Protein AF-A0A957MX38-F1 (afdb_monomer_lite)

Sequence (61 aa):
HYVVIDYWATWTSGTPRAGDDAADVRWVALDELPAYALLPDSYAVVQRAYELWRQSAQGAA

Foldseek 3Di:
DDDDDDDDDDDDDDDDDDDPPGPDDDDDDLVCVVVVVDDPVVNVVVVVNVVVVVVVVVVVD

Structure (mmCIF, N/CA/C/O backbone):
data_AF-A0A957MX38-F1
#
_entry.id   AF-A0A957MX38-F1
#
loop_
_atom_site.group_PDB
_atom_site.id
_atom_site.type_symbol
_atom_site.label_atom_id
_atom_site.label_alt_id
_atom_site.label_comp_id
_atom_site.label_asym_id
_atom_site.label_entity_id
_atom_site.label_seq_id
_atom_site.pdbx_PDB_ins_code
_atom_site.Cartn_x
_atom_site.Cartn_y
_atom_site.Cart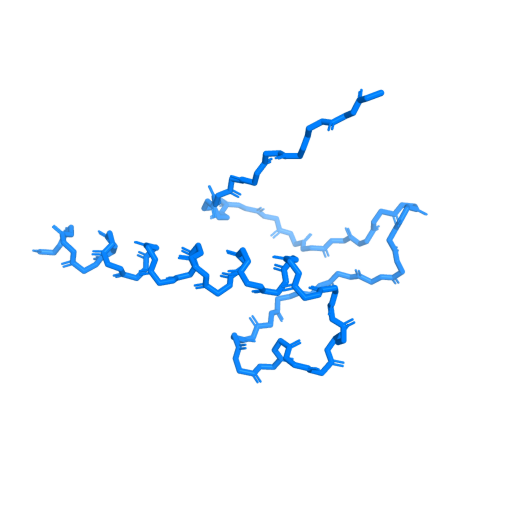n_z
_atom_site.occupancy
_atom_site.B_iso_or_equiv
_atom_site.auth_seq_id
_atom_site.auth_comp_id
_atom_site.auth_asym_id
_atom_site.auth_atom_id
_atom_site.pdbx_PDB_model_num
ATOM 1 N N . HIS A 1 1 ? 19.372 11.728 2.632 1.00 85.50 1 HIS A N 1
ATOM 2 C CA . HIS A 1 1 ? 18.900 10.674 3.552 1.00 85.50 1 HIS A CA 1
ATOM 3 C C . HIS A 1 1 ? 17.393 10.823 3.668 1.00 85.50 1 HIS A C 1
ATOM 5 O O . HIS A 1 1 ? 16.952 11.952 3.844 1.00 85.50 1 HIS A O 1
ATOM 11 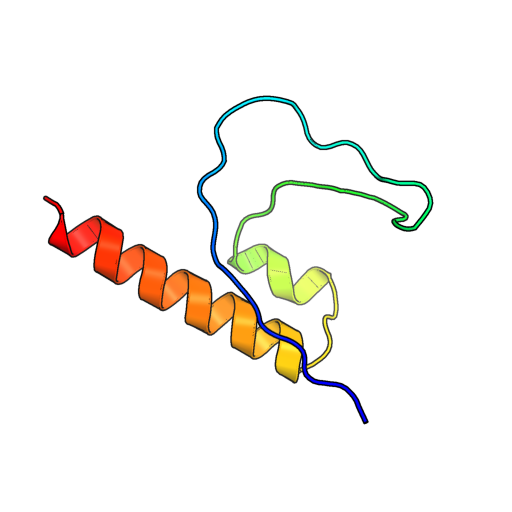N N . TYR A 1 2 ? 16.626 9.748 3.487 1.00 89.75 2 TYR A N 1
ATOM 12 C CA . TYR A 1 2 ? 15.166 9.757 3.603 1.00 89.75 2 TYR A CA 1
ATOM 13 C C . TYR A 1 2 ? 14.701 8.545 4.414 1.00 89.75 2 TYR A C 1
ATOM 15 O O . TYR A 1 2 ? 15.405 7.537 4.473 1.00 89.75 2 TYR A O 1
ATOM 23 N N . VAL A 1 3 ? 13.528 8.669 5.031 1.00 93.50 3 VAL A N 1
ATOM 24 C CA . VAL A 1 3 ? 12.829 7.598 5.748 1.00 93.50 3 VAL A CA 1
ATOM 25 C C . VAL A 1 3 ? 11.426 7.509 5.162 1.00 93.50 3 VAL A C 1
ATOM 27 O O . VAL A 1 3 ? 10.794 8.541 4.939 1.00 93.50 3 VAL A O 1
ATOM 30 N N . VAL A 1 4 ? 10.960 6.290 4.908 1.00 91.94 4 VAL A N 1
ATOM 31 C CA . VAL A 1 4 ? 9.580 6.008 4.499 1.00 91.94 4 VAL A CA 1
ATOM 32 C C . VAL A 1 4 ? 8.841 5.455 5.714 1.00 91.94 4 VAL A C 1
ATOM 34 O O . VAL A 1 4 ? 9.388 4.621 6.435 1.00 91.94 4 VAL A O 1
ATOM 37 N N . ILE A 1 5 ? 7.635 5.961 5.968 1.00 93.75 5 ILE A N 1
ATOM 38 C CA . ILE A 1 5 ? 6.750 5.481 7.032 1.00 93.75 5 ILE A CA 1
ATOM 39 C C . ILE A 1 5 ? 5.420 5.107 6.387 1.00 93.75 5 ILE A C 1
ATOM 41 O O . ILE A 1 5 ? 4.765 5.959 5.787 1.00 93.75 5 ILE A O 1
ATOM 45 N N . ASP A 1 6 ? 5.021 3.851 6.546 1.00 93.75 6 ASP A N 1
ATOM 46 C CA . ASP A 1 6 ? 3.763 3.324 6.032 1.00 93.75 6 ASP A CA 1
ATOM 47 C C . ASP A 1 6 ? 2.670 3.351 7.106 1.00 93.75 6 ASP A C 1
ATOM 49 O O . ASP A 1 6 ? 2.891 2.991 8.265 1.00 93.75 6 ASP A O 1
ATOM 53 N N . TYR A 1 7 ? 1.464 3.749 6.702 1.00 92.50 7 TYR A N 1
ATOM 54 C CA . TYR A 1 7 ? 0.274 3.770 7.548 1.00 92.50 7 TYR A CA 1
ATOM 55 C C . TYR A 1 7 ? -0.817 2.926 6.895 1.00 92.50 7 TYR A C 1
ATOM 57 O O . TYR A 1 7 ? -1.113 3.106 5.714 1.00 92.50 7 TYR A O 1
ATOM 65 N N . TRP A 1 8 ? -1.471 2.046 7.658 1.00 93.56 8 TRP A N 1
ATOM 66 C CA . TRP A 1 8 ? -2.756 1.510 7.213 1.00 93.56 8 TRP A CA 1
ATOM 67 C C . TRP A 1 8 ? -3.849 2.553 7.456 1.00 93.56 8 TRP A C 1
ATOM 69 O O . TRP A 1 8 ? -3.833 3.275 8.456 1.00 93.56 8 TRP A O 1
ATOM 79 N N . ALA A 1 9 ? -4.828 2.612 6.561 1.00 91.94 9 ALA A N 1
ATOM 80 C CA . ALA A 1 9 ? -5.948 3.535 6.657 1.00 91.94 9 ALA A CA 1
ATOM 81 C C . ALA A 1 9 ? -7.267 2.816 6.371 1.00 91.94 9 ALA A C 1
ATOM 83 O O . ALA A 1 9 ? -7.306 1.816 5.655 1.00 91.94 9 ALA A O 1
ATOM 84 N N . THR A 1 10 ? -8.354 3.361 6.910 1.00 91.81 10 THR A N 1
ATOM 85 C CA . THR A 1 10 ? -9.712 2.913 6.599 1.00 91.81 10 THR A CA 1
ATOM 86 C C . THR A 1 10 ? -10.289 3.821 5.524 1.00 91.81 10 THR A C 1
ATOM 88 O O . THR A 1 10 ? -10.355 5.037 5.709 1.00 91.81 10 THR A O 1
ATOM 91 N N . TRP A 1 11 ? -10.717 3.244 4.401 1.00 94.31 11 TRP A N 1
ATOM 92 C CA . TRP A 1 11 ? -11.443 3.990 3.375 1.00 94.31 11 TRP A CA 1
ATOM 93 C C . TRP A 1 11 ? -12.778 4.504 3.933 1.00 94.31 11 TRP A C 1
ATOM 95 O O . TRP A 1 11 ? -13.513 3.753 4.572 1.00 94.31 11 TRP A O 1
ATOM 105 N N . THR A 1 12 ? -13.092 5.781 3.695 1.00 96.75 12 THR A N 1
ATOM 106 C CA . THR A 1 12 ? -14.304 6.432 4.224 1.00 96.75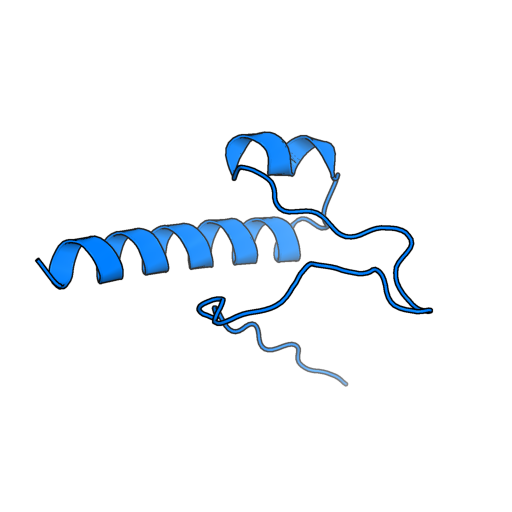 12 THR A CA 1
ATOM 107 C C . THR A 1 12 ? -15.321 6.783 3.140 1.00 96.75 12 THR A C 1
ATOM 109 O O . THR A 1 12 ? -16.520 6.649 3.369 1.00 96.75 12 THR A O 1
ATOM 112 N N . SER A 1 13 ? -14.875 7.264 1.974 1.00 97.25 13 SER A N 1
ATOM 113 C CA . SER A 1 13 ? -15.744 7.664 0.859 1.00 97.25 13 SER A CA 1
ATOM 114 C C . SER A 1 13 ? -14.956 7.887 -0.443 1.00 97.25 13 SER A C 1
ATOM 116 O O . SER A 1 13 ? -13.729 7.975 -0.434 1.00 97.25 13 SER A O 1
ATOM 118 N N . GLY A 1 14 ? -15.669 8.008 -1.571 1.00 96.62 14 GLY A N 1
ATOM 119 C CA . GLY A 1 14 ? -15.099 8.334 -2.886 1.00 96.62 14 GLY A CA 1
ATOM 120 C C . GLY A 1 14 ? -14.659 7.124 -3.719 1.00 96.62 14 GLY A C 1
ATOM 121 O O . GLY A 1 14 ? -14.630 5.992 -3.251 1.00 96.62 14 GLY A O 1
ATOM 122 N N . THR A 1 15 ? -14.321 7.360 -4.986 1.00 96.75 15 THR A N 1
ATOM 123 C CA . THR A 1 15 ? -13.865 6.320 -5.926 1.00 96.75 15 THR A CA 1
ATOM 124 C C . THR A 1 15 ? -12.390 6.527 -6.270 1.00 96.75 15 THR A C 1
ATOM 126 O O . THR A 1 15 ? -12.035 7.677 -6.546 1.00 96.75 15 THR A O 1
ATOM 129 N N . PRO A 1 16 ? -11.553 5.473 -6.328 1.00 96.31 16 PRO A N 1
ATOM 130 C CA . PRO A 1 16 ? -10.159 5.600 -6.747 1.00 96.31 16 PRO A CA 1
ATOM 131 C C . PRO A 1 16 ? -10.026 6.268 -8.120 1.00 96.31 16 PRO A C 1
ATOM 133 O O . PRO A 1 16 ? -10.769 5.941 -9.047 1.00 96.31 16 PRO A O 1
ATOM 136 N N . ARG A 1 17 ? -9.093 7.216 -8.237 1.00 97.25 17 ARG A N 1
ATOM 137 C CA . ARG A 1 17 ? -8.696 7.861 -9.497 1.00 97.25 17 ARG A CA 1
ATOM 138 C C . ARG A 1 17 ? -7.185 8.041 -9.499 1.00 97.25 17 ARG A C 1
ATOM 140 O O . ARG A 1 17 ? -6.641 8.490 -8.493 1.00 97.25 17 ARG A O 1
ATOM 147 N N . ALA A 1 18 ? -6.532 7.647 -10.587 1.00 97.94 18 ALA A N 1
ATOM 148 C CA . ALA A 1 18 ? -5.088 7.766 -10.701 1.00 97.94 18 ALA A CA 1
ATOM 149 C C . ALA A 1 18 ? -4.700 9.252 -10.756 1.00 97.94 18 ALA A C 1
ATOM 151 O O . ALA A 1 18 ? -5.394 10.050 -11.396 1.00 97.94 18 ALA A O 1
ATOM 152 N N . GLY A 1 19 ? -3.642 9.606 -10.028 1.00 96.31 19 GLY A N 1
ATOM 153 C CA . GLY A 1 19 ? -3.017 10.924 -10.085 1.00 96.31 19 GLY A CA 1
ATOM 154 C C . GLY A 1 19 ? -2.190 11.102 -11.355 1.00 96.31 19 GLY A C 1
ATOM 155 O O . GLY A 1 19 ? -2.127 10.218 -12.205 1.00 96.31 19 GLY A O 1
ATOM 156 N N . ASP A 1 20 ? -1.536 12.247 -11.482 1.00 97.62 20 ASP A N 1
ATOM 157 C CA . ASP A 1 20 ? -0.576 12.504 -12.559 1.00 97.62 20 ASP A CA 1
ATOM 158 C C . ASP A 1 20 ? 0.739 11.719 -12.396 1.00 97.62 20 ASP A C 1
ATOM 160 O O . ASP A 1 20 ? 1.451 11.494 -13.374 1.00 97.62 20 ASP A O 1
ATOM 164 N N . ASP A 1 21 ? 1.037 11.259 -11.183 1.00 96.69 21 ASP A N 1
ATOM 165 C CA . ASP A 1 21 ? 2.209 10.467 -10.811 1.00 96.69 21 ASP A CA 1
ATOM 166 C C . ASP A 1 21 ? 1.960 8.945 -10.780 1.00 96.69 21 ASP A C 1
ATOM 168 O O . ASP A 1 21 ? 2.877 8.171 -10.493 1.00 96.69 21 ASP A O 1
ATOM 172 N N . ALA A 1 22 ? 0.746 8.496 -11.119 1.00 95.88 22 ALA A N 1
ATOM 173 C CA . ALA A 1 22 ? 0.356 7.089 -11.123 1.00 95.88 22 ALA A CA 1
ATOM 174 C C . ALA A 1 22 ? -0.291 6.683 -12.454 1.00 95.88 22 ALA A C 1
ATOM 176 O O . ALA A 1 22 ? -1.197 7.340 -12.955 1.00 95.88 22 ALA A O 1
ATOM 177 N N . ALA A 1 23 ? 0.132 5.548 -13.017 1.00 95.62 23 ALA A N 1
ATOM 178 C CA . ALA A 1 23 ? -0.429 5.045 -14.274 1.00 95.62 23 ALA A CA 1
ATOM 179 C C . ALA A 1 23 ? -1.840 4.445 -14.118 1.00 95.62 23 ALA A C 1
ATOM 181 O O . ALA A 1 23 ? -2.612 4.438 -15.074 1.00 95.62 23 ALA A O 1
ATOM 182 N N . ASP A 1 24 ? -2.165 3.909 -12.938 1.00 96.12 24 ASP A N 1
ATOM 183 C CA . ASP A 1 24 ? -3.462 3.308 -12.630 1.00 96.12 24 ASP A CA 1
ATOM 184 C C . ASP A 1 24 ? -3.697 3.259 -11.111 1.00 96.12 24 ASP A C 1
ATOM 186 O O . ASP A 1 24 ? -2.754 3.343 -10.322 1.00 96.12 24 ASP A O 1
ATOM 190 N N . VAL A 1 25 ? -4.954 3.090 -10.698 1.00 96.56 25 VAL A N 1
ATOM 191 C CA . VAL A 1 25 ? -5.330 2.812 -9.310 1.00 96.56 25 VAL A CA 1
ATOM 192 C C . VAL A 1 25 ? -6.523 1.864 -9.251 1.00 96.56 25 VAL A C 1
ATOM 194 O O . VAL A 1 25 ? -7.502 2.000 -9.983 1.00 96.56 25 VAL A O 1
ATOM 197 N N . ARG A 1 26 ? -6.458 0.898 -8.338 1.00 95.25 26 ARG A N 1
ATOM 198 C CA . ARG A 1 26 ? -7.456 -0.165 -8.220 1.00 95.25 26 ARG A CA 1
ATOM 199 C C . ARG A 1 26 ? -7.490 -0.741 -6.814 1.00 95.25 26 ARG A C 1
ATOM 201 O O . ARG A 1 26 ? -6.476 -0.778 -6.122 1.00 95.25 26 ARG A O 1
ATOM 208 N N . TRP A 1 27 ? -8.664 -1.227 -6.429 1.00 95.31 27 TRP A N 1
ATOM 209 C CA . TRP A 1 27 ? -8.802 -2.144 -5.304 1.00 95.31 27 TRP A CA 1
ATOM 210 C C . TRP A 1 27 ? -8.480 -3.554 -5.787 1.00 95.31 27 TRP A C 1
ATOM 212 O O . TRP A 1 27 ? -8.963 -3.956 -6.844 1.00 95.31 27 TRP A O 1
ATOM 222 N N . VAL A 1 28 ? -7.676 -4.283 -5.023 1.00 95.19 28 VAL A N 1
ATOM 223 C CA . VAL A 1 28 ? -7.251 -5.652 -5.341 1.00 95.19 28 VAL A CA 1
ATOM 224 C C . VAL A 1 28 ? -7.323 -6.509 -4.089 1.00 95.19 28 VAL A C 1
ATOM 226 O O . VAL A 1 28 ? -7.181 -6.000 -2.971 1.00 95.19 28 VAL A O 1
ATOM 229 N N . ALA A 1 29 ? -7.545 -7.803 -4.267 1.00 94.69 29 ALA A N 1
ATOM 230 C CA . ALA A 1 29 ? -7.390 -8.771 -3.199 1.00 94.69 29 ALA A CA 1
ATOM 231 C C . ALA A 1 29 ? -5.895 -9.010 -2.914 1.00 94.69 29 ALA A C 1
ATOM 233 O O . ALA A 1 29 ? -5.029 -8.802 -3.766 1.00 94.69 29 ALA A O 1
ATOM 234 N N . LEU A 1 30 ? -5.564 -9.415 -1.683 1.00 93.75 30 LEU A N 1
ATOM 235 C CA . LEU A 1 30 ? -4.162 -9.579 -1.278 1.00 93.75 30 LEU A CA 1
ATOM 236 C C . LEU A 1 30 ? -3.444 -10.673 -2.086 1.00 93.75 30 LEU A C 1
ATOM 238 O O . LEU A 1 30 ? -2.249 -10.572 -2.343 1.00 93.75 30 LEU A O 1
ATOM 242 N N . ASP A 1 31 ? -4.161 -11.716 -2.489 1.00 95.56 31 ASP A N 1
ATOM 243 C CA . ASP A 1 31 ? -3.643 -12.811 -3.311 1.00 95.56 31 ASP A CA 1
ATOM 244 C C . ASP A 1 31 ? -3.350 -12.399 -4.763 1.00 95.56 31 ASP A C 1
ATOM 246 O O . ASP A 1 31 ? -2.592 -13.085 -5.446 1.00 95.56 31 ASP A O 1
ATOM 250 N N . GLU A 1 32 ? -3.854 -11.249 -5.215 1.00 96.69 32 GLU A N 1
ATOM 251 C CA . GLU A 1 32 ? -3.503 -10.649 -6.507 1.00 96.69 32 GLU A CA 1
ATOM 252 C C . GLU A 1 32 ? -2.208 -9.821 -6.443 1.00 96.69 32 GLU A C 1
ATOM 254 O O . GLU A 1 32 ? -1.626 -9.498 -7.481 1.00 96.69 32 GLU A O 1
ATOM 259 N N . LEU A 1 33 ? -1.717 -9.488 -5.241 1.00 94.38 33 LEU A N 1
ATOM 260 C CA . LEU A 1 33 ? -0.540 -8.637 -5.039 1.00 94.38 33 LEU A CA 1
ATOM 261 C C . LEU A 1 33 ? 0.728 -9.115 -5.783 1.00 94.38 33 LEU A C 1
ATOM 263 O O . LEU A 1 33 ? 1.434 -8.261 -6.331 1.00 94.38 33 LEU A O 1
ATOM 267 N N . PRO A 1 34 ? 1.028 -10.432 -5.881 1.00 95.06 34 PRO A N 1
ATOM 268 C CA . PRO A 1 34 ? 2.183 -10.923 -6.636 1.00 95.06 34 PRO A CA 1
ATOM 269 C C . PRO A 1 34 ? 2.202 -10.506 -8.113 1.00 95.06 34 PRO A C 1
ATOM 271 O O . PRO A 1 34 ? 3.280 -10.382 -8.692 1.00 95.06 34 PRO A O 1
ATOM 274 N N . ALA A 1 35 ? 1.041 -10.252 -8.727 1.00 96.25 35 ALA A N 1
ATOM 275 C CA . ALA A 1 35 ? 0.951 -9.866 -10.136 1.00 96.25 35 ALA A CA 1
ATOM 276 C C . ALA A 1 35 ? 1.508 -8.456 -10.419 1.00 96.25 35 ALA A C 1
ATOM 278 O O . ALA A 1 35 ? 1.819 -8.144 -11.567 1.00 96.25 35 ALA A O 1
ATOM 279 N N . TYR A 1 36 ? 1.660 -7.615 -9.390 1.00 94.81 36 TYR A N 1
ATOM 280 C CA . TYR A 1 36 ? 2.119 -6.227 -9.522 1.00 94.81 36 TYR A CA 1
ATOM 281 C C . TYR A 1 36 ? 3.635 -6.055 -9.367 1.00 94.81 36 TYR A C 1
ATOM 283 O O . TYR A 1 36 ? 4.120 -4.931 -9.467 1.00 94.81 36 TYR A O 1
ATOM 291 N N . ALA A 1 37 ? 4.381 -7.145 -9.135 1.00 94.75 37 ALA A N 1
ATOM 292 C CA . ALA A 1 37 ? 5.848 -7.156 -9.074 1.00 94.75 37 ALA A CA 1
ATOM 293 C C . ALA A 1 37 ? 6.445 -6.022 -8.210 1.00 94.75 37 ALA A C 1
ATOM 295 O O . ALA A 1 37 ? 7.396 -5.346 -8.607 1.00 94.75 37 ALA A O 1
ATOM 296 N N . LEU A 1 38 ? 5.859 -5.804 -7.028 1.00 94.81 38 LEU A N 1
ATOM 297 C CA . LEU A 1 38 ? 6.330 -4.802 -6.074 1.00 94.81 38 LEU A CA 1
ATOM 298 C C . LEU A 1 38 ? 7.782 -5.071 -5.654 1.00 94.81 38 LEU A C 1
ATOM 300 O O . LEU A 1 38 ? 8.251 -6.211 -5.657 1.00 94.81 38 LEU A O 1
ATOM 304 N N . LEU A 1 39 ? 8.474 -4.015 -5.218 1.00 96.00 39 LEU A N 1
ATOM 305 C CA . LEU A 1 39 ? 9.771 -4.165 -4.561 1.00 96.00 39 LEU A CA 1
ATOM 306 C C . LEU A 1 39 ? 9.634 -5.081 -3.328 1.00 96.00 39 LEU A C 1
ATOM 308 O O . LEU A 1 39 ? 8.622 -4.980 -2.628 1.00 96.00 39 LEU A O 1
ATOM 312 N N . PRO A 1 40 ? 10.638 -5.929 -3.022 1.00 95.88 40 PRO A N 1
ATOM 313 C CA . PRO A 1 40 ? 10.549 -6.892 -1.922 1.00 95.88 40 PRO A CA 1
ATOM 314 C C . PRO A 1 40 ? 10.162 -6.267 -0.577 1.00 95.88 40 PRO A C 1
ATOM 316 O O . PRO A 1 40 ? 9.289 -6.793 0.113 1.00 95.88 40 PRO A O 1
ATOM 319 N N . ASP A 1 41 ? 10.746 -5.114 -0.242 1.00 94.75 41 ASP A N 1
ATOM 320 C CA . ASP A 1 41 ? 10.466 -4.420 1.019 1.00 94.75 41 ASP A CA 1
ATOM 321 C C . ASP A 1 41 ? 9.025 -3.888 1.063 1.00 94.75 41 ASP A C 1
ATOM 323 O O . ASP A 1 41 ? 8.317 -4.093 2.048 1.00 94.75 41 ASP A O 1
ATOM 327 N N . SER A 1 42 ? 8.543 -3.281 -0.027 1.00 95.25 42 SER A N 1
ATOM 328 C CA . SER A 1 42 ? 7.158 -2.800 -0.127 1.00 95.25 42 SER A CA 1
ATOM 329 C C . SER A 1 42 ? 6.150 -3.948 -0.059 1.00 95.25 42 SER A C 1
ATOM 331 O O . SER A 1 42 ? 5.133 -3.839 0.623 1.00 95.25 42 SER A O 1
ATOM 333 N N . TYR A 1 43 ? 6.442 -5.070 -0.722 1.00 96.19 43 TYR A N 1
ATOM 334 C CA . TYR A 1 43 ? 5.611 -6.271 -0.669 1.00 96.19 43 TYR A CA 1
ATOM 335 C C . TYR A 1 43 ? 5.491 -6.800 0.770 1.00 96.19 43 TYR A C 1
ATOM 337 O O . TYR A 1 43 ? 4.381 -7.027 1.256 1.00 96.19 43 TYR A O 1
ATOM 345 N N . ALA A 1 44 ? 6.617 -6.914 1.483 1.00 95.62 44 ALA A N 1
ATOM 346 C CA . ALA A 1 44 ? 6.648 -7.363 2.873 1.00 95.62 44 ALA A CA 1
ATOM 347 C C . ALA A 1 44 ? 5.875 -6.423 3.815 1.00 95.62 44 ALA A C 1
ATOM 349 O O . ALA A 1 44 ? 5.145 -6.894 4.692 1.00 95.62 44 ALA A O 1
ATOM 350 N N . VAL A 1 45 ? 5.980 -5.104 3.618 1.00 96.31 45 VAL A N 1
ATOM 351 C CA . VAL A 1 45 ? 5.229 -4.115 4.406 1.00 96.31 45 VAL A CA 1
ATOM 352 C C . VAL A 1 45 ? 3.720 -4.269 4.206 1.00 96.31 45 VAL A C 1
ATOM 354 O O . VAL A 1 45 ? 2.988 -4.322 5.195 1.00 96.31 45 VAL A O 1
ATOM 357 N N . VAL A 1 46 ? 3.242 -4.407 2.963 1.00 96.12 46 VAL A N 1
ATOM 358 C CA . VAL A 1 46 ? 1.804 -4.583 2.681 1.00 96.12 46 VAL A CA 1
ATOM 359 C C . VAL A 1 46 ? 1.268 -5.869 3.315 1.00 96.12 46 VAL A C 1
ATOM 361 O O . VAL A 1 46 ? 0.224 -5.838 3.971 1.00 96.12 46 VAL A O 1
ATOM 364 N N . GLN A 1 47 ? 1.993 -6.988 3.188 1.00 95.94 47 GLN A N 1
ATOM 365 C CA . GLN A 1 47 ? 1.604 -8.248 3.831 1.00 95.94 47 GLN A CA 1
ATOM 366 C C . GLN A 1 47 ? 1.516 -8.099 5.354 1.00 95.94 47 GLN A C 1
ATOM 368 O O . GLN A 1 47 ? 0.507 -8.466 5.962 1.00 95.94 47 GLN A O 1
ATOM 373 N N . ARG A 1 48 ? 2.539 -7.498 5.972 1.00 95.81 48 ARG A N 1
ATOM 374 C CA . ARG A 1 48 ? 2.586 -7.299 7.421 1.00 95.81 48 ARG A CA 1
ATOM 375 C C . ARG A 1 48 ? 1.460 -6.395 7.920 1.00 95.81 48 ARG A C 1
ATOM 377 O O . ARG A 1 48 ? 0.845 -6.696 8.944 1.00 95.81 48 ARG A O 1
ATOM 384 N N . ALA A 1 49 ? 1.182 -5.302 7.211 1.00 95.81 49 ALA A N 1
ATOM 385 C CA . ALA A 1 49 ? 0.103 -4.381 7.550 1.00 95.81 49 ALA A CA 1
ATOM 386 C C . ALA A 1 49 ? -1.267 -5.074 7.475 1.00 95.81 49 ALA A C 1
ATOM 388 O O . ALA A 1 49 ? -2.092 -4.907 8.373 1.00 95.81 49 ALA A O 1
ATOM 389 N N . TYR A 1 50 ? -1.488 -5.907 6.454 1.00 94.75 50 TYR A N 1
ATOM 390 C CA . TYR A 1 50 ? -2.730 -6.660 6.295 1.00 94.75 50 TYR A CA 1
ATOM 391 C C . TYR A 1 50 ? -2.955 -7.679 7.421 1.00 94.75 50 TYR A C 1
ATOM 393 O O . TYR A 1 50 ? -4.062 -7.790 7.947 1.00 94.75 50 TYR A O 1
ATOM 401 N N . GLU A 1 51 ? -1.912 -8.399 7.838 1.00 95.19 51 GLU A N 1
ATOM 402 C CA . GLU A 1 51 ? -1.988 -9.319 8.980 1.00 95.19 51 GLU A CA 1
ATOM 403 C C . GLU A 1 51 ? -2.356 -8.598 10.281 1.00 95.19 51 GLU A C 1
ATOM 405 O O . GLU A 1 51 ? -3.234 -9.055 11.014 1.00 95.19 51 GLU 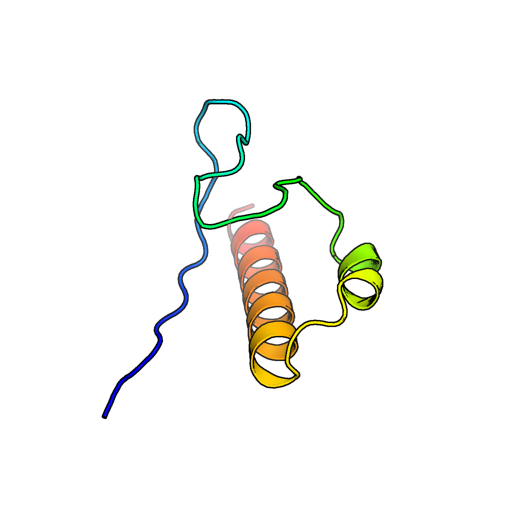A O 1
ATOM 410 N N . LEU A 1 52 ? -1.713 -7.457 10.551 1.00 94.25 52 LEU A N 1
ATOM 411 C CA . LEU A 1 52 ? -1.992 -6.632 11.728 1.00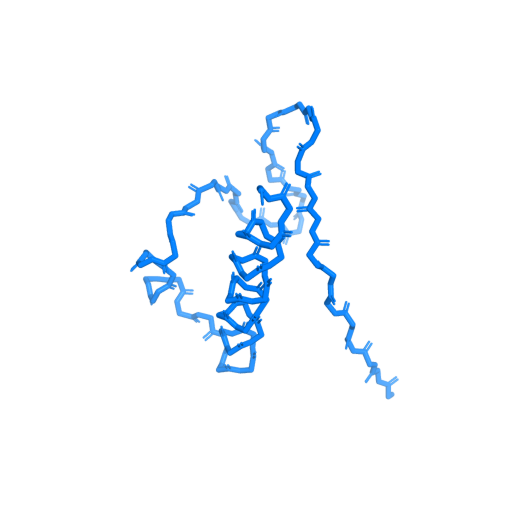 94.25 52 LEU A CA 1
ATOM 412 C C . LEU A 1 52 ? -3.425 -6.096 11.717 1.00 94.25 52 LEU A C 1
ATOM 414 O O . LEU A 1 52 ? -4.113 -6.152 12.736 1.00 94.25 52 LEU A O 1
ATOM 418 N N . TRP A 1 53 ? -3.896 -5.633 10.559 1.00 94.12 53 TRP A N 1
ATOM 419 C CA . TRP A 1 53 ? -5.275 -5.191 10.380 1.00 94.12 53 TRP A CA 1
ATOM 420 C C . TRP A 1 53 ? -6.283 -6.325 10.615 1.00 94.12 53 TRP A C 1
ATOM 422 O O . TRP A 1 53 ? -7.278 -6.137 11.312 1.00 94.12 53 TRP A O 1
ATOM 432 N N . ARG A 1 54 ? -6.021 -7.534 10.104 1.00 93.56 54 ARG A N 1
ATOM 433 C CA . ARG A 1 54 ? -6.900 -8.690 10.348 1.00 93.56 54 ARG A CA 1
ATOM 434 C C . ARG A 1 54 ? -6.993 -9.045 11.827 1.00 93.56 54 ARG A C 1
ATOM 436 O O . ARG A 1 54 ? -8.077 -9.368 12.302 1.00 93.56 54 ARG A O 1
ATOM 443 N N . GLN A 1 55 ? -5.876 -8.982 12.544 1.00 93.75 55 GLN A N 1
ATOM 444 C CA . GLN A 1 55 ? -5.835 -9.250 13.981 1.00 93.75 55 GLN A CA 1
ATOM 445 C C . GLN A 1 55 ? -6.603 -8.183 14.771 1.00 93.75 55 GLN A C 1
ATOM 447 O O . GLN A 1 55 ? -7.369 -8.526 15.670 1.00 93.75 55 GLN A O 1
ATOM 452 N N . SER A 1 56 ? -6.454 -6.902 14.415 1.00 90.62 56 SER A N 1
ATOM 453 C CA . SER A 1 56 ? -7.167 -5.814 15.096 1.00 90.62 56 SER A CA 1
ATOM 454 C C . SER A 1 56 ? -8.674 -5.848 14.836 1.00 90.62 56 SER A C 1
ATOM 456 O O . SER A 1 56 ? -9.454 -5.613 15.755 1.00 90.62 56 SER A O 1
ATOM 458 N N . ALA A 1 57 ? -9.094 -6.219 13.624 1.00 82.62 57 ALA A N 1
ATOM 459 C CA . ALA A 1 57 ? -10.502 -6.395 13.283 1.00 82.62 57 ALA A CA 1
ATOM 460 C C . ALA A 1 57 ? -11.150 -7.574 14.031 1.00 82.62 57 ALA A C 1
ATOM 462 O O . ALA A 1 57 ? -12.326 -7.509 14.376 1.00 82.62 57 ALA A O 1
ATOM 463 N N . GLN A 1 58 ? -10.393 -8.642 14.305 1.00 72.94 58 GLN A N 1
ATOM 464 C CA . GLN A 1 58 ? -10.878 -9.812 15.050 1.00 72.94 58 GLN A CA 1
ATOM 465 C C . GLN A 1 58 ? -10.947 -9.579 16.564 1.00 72.94 58 GLN A C 1
ATOM 467 O O . GLN A 1 58 ? -11.803 -10.159 17.220 1.00 72.94 58 GLN A O 1
ATOM 472 N N . GLY A 1 59 ? -10.070 -8.739 17.121 1.00 62.75 59 GLY A N 1
ATOM 473 C CA . GLY A 1 59 ? -10.079 -8.392 18.548 1.00 62.75 59 GLY A CA 1
ATOM 474 C C . GLY A 1 59 ? -11.120 -7.340 18.950 1.00 62.75 59 GLY A C 1
ATOM 475 O O . GLY A 1 59 ? -11.271 -7.069 20.137 1.00 62.75 59 GLY A O 1
ATOM 476 N N . ALA A 1 60 ? -11.809 -6.730 17.982 1.00 60.72 60 ALA A N 1
ATOM 477 C CA . ALA A 1 60 ? -12.854 -5.729 18.206 1.00 60.72 60 ALA A CA 1
ATOM 478 C C . ALA A 1 60 ? -14.283 -6.317 18.242 1.00 60.72 60 ALA A C 1
ATOM 480 O O . ALA A 1 60 ? -15.242 -5.547 18.323 1.00 60.72 60 ALA A O 1
ATOM 481 N N . ALA A 1 61 ? -14.420 -7.646 18.146 1.00 46.25 61 ALA A N 1
ATOM 482 C CA . ALA A 1 61 ? -15.686 -8.384 18.165 1.00 46.25 61 ALA A CA 1
ATOM 483 C C . ALA A 1 61 ? -15.989 -8.997 19.540 1.00 46.25 61 ALA A C 1
ATOM 485 O O . ALA A 1 61 ? -15.032 -9.432 20.220 1.00 46.25 61 ALA A O 1
#

pLDDT: mean 92.42, std 9.12, range [46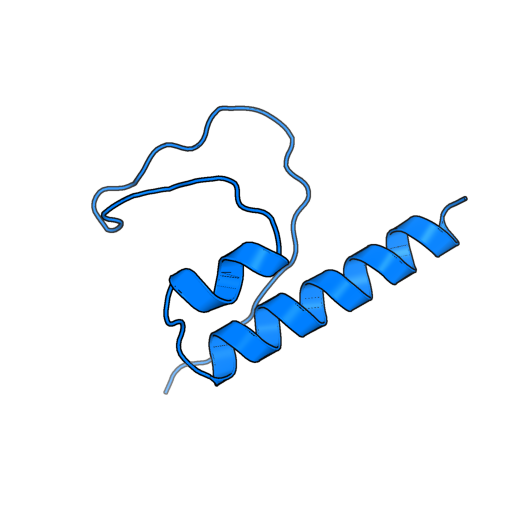.25, 97.94]

Radius of gyration: 13.79 Å; chains: 1; bounding box: 35×25×33 Å

Secondary structure (DSSP, 8-state):
------------S------TT-S------GGGGGGG---HHHHHHHHHHHHHHHHHHHTT-